Protein AF-A0A1V3KMI4-F1 (afdb_monomer_lite)

Foldseek 3Di:
DDPDDPPPPPPPPPDPPVPPFFFFKWFFPFKDADPPFKIKTKTWGDPPTPDDTDIDIDMDTDGRVPHDRMWTAGPVVRDIGD

Secondary structure (DSSP, 8-state):
---------------S----S--EEEEEEEEEEETTTEEEEEEEE-TTSSS---EEEEEEES-GGGS-SEEEE-TTT--EE-

Radius of gyration: 21.29 Å; chains: 1; bounding box: 42×19×73 Å

Organism: NCBI:txid1796644

Structure (mmCIF, N/CA/C/O backbone):
data_AF-A0A1V3KMI4-F1
#
_entry.id   AF-A0A1V3KMI4-F1
#
loop_
_atom_site.group_PDB
_atom_site.id
_atom_site.type_symbol
_atom_site.label_atom_id
_atom_site.label_alt_id
_atom_site.label_comp_id
_atom_site.label_asym_id
_atom_site.label_entity_id
_atom_site.label_seq_id
_atom_site.pdbx_PDB_ins_code
_atom_site.Cartn_x
_atom_site.Cartn_y
_atom_site.Cartn_z
_atom_site.occupancy
_atom_site.B_iso_or_equiv
_atom_site.auth_seq_id
_atom_site.auth_comp_id
_atom_site.auth_asym_id
_atom_site.auth_atom_id
_atom_site.pdbx_PDB_model_num
ATOM 1 N N . MET A 1 1 ? 25.973 6.204 -62.179 1.00 45.38 1 MET A N 1
ATOM 2 C CA . MET A 1 1 ? 25.794 4.921 -61.462 1.00 45.38 1 MET A CA 1
ATOM 3 C C . MET A 1 1 ? 25.674 5.216 -59.975 1.00 45.38 1 MET A C 1
ATOM 5 O O . MET A 1 1 ? 26.653 5.618 -59.364 1.00 45.38 1 MET A O 1
ATOM 9 N N . LEU A 1 2 ? 24.462 5.136 -59.425 1.00 41.66 2 LEU A N 1
ATOM 10 C CA . LEU A 1 2 ? 24.142 5.603 -58.075 1.00 41.66 2 LEU A CA 1
ATOM 11 C C . LEU A 1 2 ? 24.115 4.401 -57.117 1.00 41.66 2 LEU A C 1
ATOM 13 O O . LEU A 1 2 ? 23.128 3.671 -57.065 1.00 41.66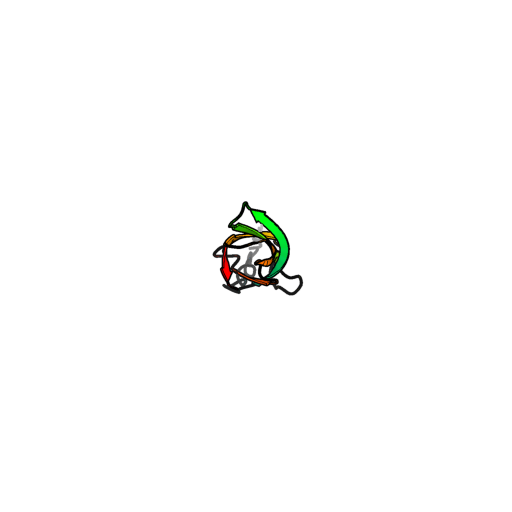 2 LEU A O 1
ATOM 17 N N . LYS A 1 3 ? 25.208 4.161 -56.384 1.00 46.41 3 LYS A N 1
ATOM 18 C CA . LYS A 1 3 ? 25.237 3.165 -55.303 1.00 46.41 3 LYS A CA 1
ATOM 19 C C . LYS A 1 3 ? 24.524 3.761 -54.088 1.00 46.41 3 LYS A C 1
ATOM 21 O O . LYS A 1 3 ? 25.134 4.473 -53.298 1.00 46.41 3 LYS A O 1
ATOM 26 N N . LYS A 1 4 ? 23.216 3.520 -53.967 1.00 46.03 4 LYS A N 1
ATOM 27 C CA . LYS A 1 4 ? 22.476 3.817 -52.736 1.00 46.03 4 LYS A CA 1
ATOM 28 C C . LYS A 1 4 ? 22.908 2.808 -51.675 1.00 46.03 4 LYS A C 1
ATOM 30 O O . LYS A 1 4 ? 22.583 1.629 -51.765 1.00 46.03 4 LYS A O 1
ATOM 35 N N . LEU A 1 5 ? 23.685 3.287 -50.711 1.00 49.78 5 LEU A N 1
ATOM 36 C CA . LEU A 1 5 ? 24.047 2.552 -49.509 1.00 49.78 5 LEU A CA 1
ATOM 37 C C . LEU A 1 5 ? 22.771 2.415 -48.659 1.00 49.78 5 LEU A C 1
ATOM 39 O O . LEU A 1 5 ? 22.308 3.396 -48.079 1.00 49.78 5 LEU A O 1
ATOM 43 N N . LEU A 1 6 ? 22.156 1.231 -48.637 1.00 51.59 6 LEU A N 1
ATOM 44 C CA . LEU A 1 6 ? 21.128 0.921 -47.644 1.00 51.59 6 LEU A CA 1
ATOM 45 C C . LEU A 1 6 ? 21.841 0.676 -46.314 1.00 51.59 6 LEU A C 1
ATOM 47 O O . LEU A 1 6 ? 22.451 -0.370 -46.112 1.00 51.59 6 LEU A O 1
ATOM 51 N N . ILE A 1 7 ? 21.771 1.651 -45.413 1.00 60.69 7 ILE A N 1
ATOM 52 C CA . ILE A 1 7 ? 22.108 1.441 -44.008 1.00 60.69 7 ILE A CA 1
ATOM 53 C C . ILE A 1 7 ? 20.855 0.849 -43.367 1.00 60.69 7 ILE A C 1
ATOM 55 O O . ILE A 1 7 ? 19.915 1.561 -43.021 1.00 60.69 7 ILE A O 1
ATOM 59 N N . THR A 1 8 ? 20.811 -0.475 -43.261 1.00 50.66 8 THR A N 1
ATOM 60 C CA . THR A 1 8 ? 19.869 -1.172 -42.385 1.00 50.66 8 THR A CA 1
ATOM 61 C C . THR A 1 8 ? 20.198 -0.792 -40.946 1.00 50.66 8 THR A C 1
ATOM 63 O O . THR A 1 8 ? 21.126 -1.335 -40.349 1.00 50.66 8 THR A O 1
ATOM 66 N N . ALA A 1 9 ? 19.453 0.164 -40.393 1.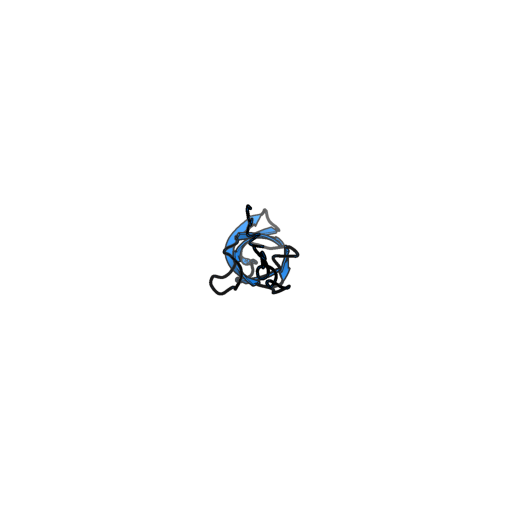00 53.97 9 ALA A N 1
ATOM 67 C CA . ALA A 1 9 ? 19.397 0.369 -38.957 1.00 53.97 9 ALA A CA 1
ATOM 68 C C . ALA A 1 9 ? 18.709 -0.859 -38.355 1.00 53.97 9 ALA A C 1
ATOM 70 O O . ALA A 1 9 ? 17.487 -0.997 -38.405 1.00 53.97 9 ALA A O 1
ATOM 71 N N . ILE A 1 10 ? 19.507 -1.792 -37.842 1.00 57.06 10 ILE A N 1
ATOM 72 C CA . ILE A 1 10 ? 18.993 -2.868 -37.009 1.00 57.06 10 ILE A CA 1
ATOM 73 C C . ILE A 1 10 ? 18.580 -2.200 -35.698 1.00 57.06 10 ILE A C 1
ATOM 75 O O . ILE A 1 10 ? 19.407 -1.932 -34.828 1.00 57.06 10 ILE A O 1
ATOM 79 N N . GLY A 1 11 ? 17.296 -1.868 -35.587 1.00 49.94 11 GLY A N 1
ATOM 80 C CA . GLY A 1 11 ? 16.689 -1.474 -34.328 1.00 49.94 11 GLY A CA 1
ATOM 81 C C . GLY A 1 11 ? 16.667 -2.674 -33.391 1.00 49.94 11 GLY A C 1
ATOM 82 O O . GLY A 1 11 ? 15.668 -3.382 -33.323 1.00 49.94 11 GLY A O 1
ATOM 83 N N . LEU A 1 12 ? 17.759 -2.910 -32.659 1.00 48.00 12 LEU A N 1
ATOM 84 C CA . LEU A 1 12 ? 17.706 -3.697 -31.428 1.00 48.00 12 LEU A CA 1
ATOM 85 C C . LEU A 1 12 ? 17.003 -2.848 -30.356 1.00 48.00 12 LEU A C 1
ATOM 87 O O . LEU A 1 12 ? 17.618 -2.315 -29.437 1.00 48.00 12 LEU A O 1
ATOM 91 N N . SER A 1 13 ? 15.683 -2.703 -30.470 1.00 49.25 13 SER A N 1
ATOM 92 C CA . SER A 1 13 ? 14.830 -2.289 -29.356 1.00 49.25 13 SER A CA 1
ATOM 93 C C . SER A 1 13 ? 14.588 -3.504 -28.458 1.00 49.25 13 SER A C 1
ATOM 95 O O . SER A 1 13 ? 13.477 -4.019 -28.366 1.00 49.25 13 SER A O 1
ATOM 97 N N . THR A 1 14 ? 15.648 -4.037 -27.857 1.00 49.19 14 THR A N 1
ATOM 98 C CA . THR A 1 14 ? 15.579 -5.238 -27.015 1.00 49.19 14 THR A CA 1
ATOM 99 C C . THR A 1 14 ? 16.294 -5.001 -25.697 1.00 49.19 14 THR A C 1
ATOM 101 O O . THR A 1 14 ? 17.413 -5.472 -25.522 1.00 49.19 14 THR A O 1
ATOM 104 N N . SER A 1 15 ? 15.635 -4.287 -24.776 1.00 44.16 15 SER A N 1
ATOM 105 C CA . SER A 1 15 ? 15.899 -4.384 -23.324 1.00 44.16 15 SER A CA 1
ATOM 106 C C . SER A 1 15 ? 14.959 -3.522 -22.457 1.00 44.16 15 SER A C 1
ATOM 108 O O . SER A 1 15 ? 15.392 -2.920 -21.485 1.00 44.16 15 SER A O 1
ATOM 110 N N . LEU A 1 16 ? 13.652 -3.472 -22.753 1.00 44.28 16 LEU A N 1
ATOM 111 C CA . LEU A 1 16 ? 12.652 -2.919 -21.809 1.00 44.28 16 LEU A CA 1
ATOM 112 C C . LEU A 1 16 ? 11.774 -3.988 -21.138 1.00 44.28 16 LEU A C 1
ATOM 114 O O . LEU A 1 16 ? 10.967 -3.667 -20.277 1.00 44.28 16 LEU A O 1
ATOM 118 N N . LEU A 1 17 ? 11.936 -5.266 -21.497 1.00 45.03 17 LEU A N 1
ATOM 119 C CA . LEU A 1 17 ? 11.052 -6.353 -21.049 1.00 45.03 17 LEU A CA 1
ATOM 120 C C . LEU A 1 17 ? 11.687 -7.293 -20.013 1.00 45.03 17 LEU A C 1
ATOM 122 O O . LEU A 1 17 ? 11.209 -8.403 -19.815 1.00 45.03 17 LEU A O 1
ATOM 126 N N . ALA A 1 18 ? 12.735 -6.845 -19.320 1.00 45.34 18 ALA A N 1
ATOM 127 C CA . ALA A 1 18 ? 13.297 -7.561 -18.172 1.00 45.34 18 ALA A CA 1
ATOM 128 C C . ALA A 1 18 ? 12.699 -7.106 -16.824 1.00 45.34 18 ALA A C 1
ATOM 130 O O . ALA A 1 18 ? 13.314 -7.314 -15.787 1.00 45.34 18 ALA A O 1
ATOM 131 N N . ILE A 1 19 ? 11.502 -6.506 -16.812 1.00 54.50 19 ILE A N 1
ATOM 132 C CA . ILE A 1 19 ? 10.724 -6.286 -15.578 1.00 54.50 19 ILE A CA 1
ATOM 133 C C . ILE A 1 19 ? 9.774 -7.481 -15.402 1.00 54.50 19 ILE A C 1
ATOM 135 O O . ILE A 1 19 ? 8.551 -7.368 -15.419 1.00 54.50 19 ILE A O 1
ATOM 139 N N . ALA A 1 20 ? 10.349 -8.679 -15.394 1.00 44.47 20 ALA A N 1
ATOM 140 C CA . ALA A 1 20 ? 9.605 -9.923 -15.319 1.00 44.47 20 ALA A CA 1
ATOM 141 C C . ALA A 1 20 ? 9.077 -10.110 -13.892 1.00 44.47 20 ALA A C 1
ATOM 143 O O . ALA A 1 20 ? 9.870 -10.344 -12.997 1.00 44.47 20 ALA A O 1
ATOM 144 N N . ASN A 1 21 ? 7.757 -10.036 -13.686 1.00 55.28 21 ASN A N 1
ATOM 145 C CA . ASN A 1 21 ? 7.034 -10.564 -12.511 1.00 55.28 21 ASN A CA 1
ATOM 146 C C . ASN A 1 21 ? 7.508 -10.157 -11.099 1.00 55.28 21 ASN A C 1
ATOM 148 O O . ASN A 1 21 ? 7.004 -10.703 -10.112 1.00 55.28 21 ASN A O 1
ATOM 152 N N . ASP A 1 22 ? 8.437 -9.217 -10.974 1.00 76.56 22 ASP A N 1
ATOM 153 C CA . ASP A 1 22 ? 9.018 -8.909 -9.682 1.00 76.56 22 ASP A CA 1
ATOM 154 C C . ASP A 1 22 ? 8.056 -8.058 -8.863 1.00 76.56 22 ASP A C 1
ATOM 156 O O . ASP A 1 22 ? 7.653 -6.952 -9.224 1.00 76.56 22 ASP A O 1
ATOM 160 N N . TRP A 1 23 ? 7.677 -8.622 -7.723 1.00 89.88 23 TRP A N 1
ATOM 161 C CA . TRP A 1 23 ? 6.973 -7.920 -6.670 1.00 89.88 23 TRP A CA 1
ATOM 162 C C . TRP A 1 23 ? 7.851 -6.780 -6.152 1.00 89.88 23 TRP A C 1
ATOM 164 O O . TRP A 1 23 ? 8.888 -7.017 -5.525 1.00 89.88 23 TRP A O 1
ATOM 174 N N . VAL A 1 24 ? 7.414 -5.543 -6.355 1.00 92.31 24 VAL A N 1
ATOM 175 C CA . VAL A 1 24 ? 8.132 -4.344 -5.917 1.00 92.31 24 VAL A CA 1
ATOM 176 C C . VAL A 1 24 ? 7.695 -3.968 -4.508 1.00 92.31 24 VAL A C 1
ATOM 178 O O . VAL A 1 24 ? 6.541 -4.169 -4.129 1.00 92.31 24 VAL A O 1
ATOM 181 N N . THR A 1 25 ? 8.612 -3.437 -3.703 1.00 93.88 25 THR A N 1
ATOM 182 C CA . THR A 1 25 ? 8.235 -2.852 -2.411 1.00 93.88 25 THR A CA 1
ATOM 183 C C . THR A 1 25 ? 7.552 -1.513 -2.655 1.00 93.88 25 THR A C 1
ATOM 185 O O . THR A 1 25 ? 8.081 -0.686 -3.399 1.00 93.88 25 THR A O 1
ATOM 188 N N . ALA A 1 26 ? 6.413 -1.294 -2.011 1.00 95.31 26 ALA A N 1
ATOM 189 C CA . ALA A 1 26 ? 5.769 0.005 -1.932 1.00 95.31 26 ALA A CA 1
ATOM 190 C C . ALA A 1 26 ? 5.569 0.391 -0.466 1.00 95.31 26 ALA A C 1
ATOM 192 O O . ALA A 1 26 ? 5.119 -0.423 0.343 1.00 95.31 26 ALA A O 1
ATOM 193 N N . ASP A 1 27 ? 5.911 1.631 -0.146 1.00 96.00 27 ASP A N 1
ATOM 194 C CA . ASP A 1 27 ? 5.880 2.189 1.198 1.00 96.00 27 ASP A CA 1
ATOM 195 C C . ASP A 1 27 ? 4.597 3.004 1.377 1.00 96.00 27 ASP A C 1
ATOM 197 O O . ASP A 1 27 ? 4.153 3.702 0.458 1.00 96.00 27 ASP A O 1
ATOM 201 N N . ASN A 1 28 ? 3.965 2.877 2.543 1.00 96.62 28 ASN A N 1
ATOM 202 C CA . ASN A 1 28 ? 2.794 3.665 2.886 1.00 96.62 28 ASN A CA 1
ATOM 203 C C . ASN A 1 28 ? 3.212 5.126 3.070 1.00 96.62 28 ASN A C 1
ATOM 205 O O . ASN A 1 28 ? 4.147 5.434 3.807 1.00 96.62 28 ASN A O 1
ATOM 209 N N . VAL A 1 29 ? 2.499 6.023 2.398 1.00 97.50 29 VAL A N 1
ATOM 210 C CA . VAL A 1 29 ? 2.739 7.473 2.445 1.00 97.50 29 VAL A CA 1
ATOM 211 C C . VAL A 1 29 ? 1.564 8.237 3.052 1.00 97.50 29 VAL A C 1
ATOM 213 O O . VAL A 1 29 ? 1.604 9.460 3.157 1.00 97.50 29 VAL A O 1
ATOM 216 N N . GLY A 1 30 ? 0.509 7.526 3.442 1.00 97.81 30 GLY A N 1
ATOM 217 C CA . GLY A 1 30 ? -0.690 8.106 4.012 1.00 97.81 30 GLY A CA 1
ATOM 218 C C . GLY A 1 30 ? -1.810 7.088 4.157 1.00 97.81 30 GLY A C 1
ATOM 219 O O . GLY A 1 30 ? -1.814 6.014 3.544 1.00 97.81 30 GLY A O 1
ATOM 220 N N . ALA A 1 31 ? -2.799 7.463 4.954 1.00 97.56 31 ALA A N 1
ATOM 221 C CA . ALA A 1 31 ? -4.022 6.707 5.124 1.00 97.56 31 ALA A CA 1
ATOM 222 C C . ALA A 1 31 ? -5.195 7.656 5.381 1.00 97.56 31 ALA A C 1
ATOM 224 O O . ALA A 1 31 ? -5.028 8.735 5.948 1.00 97.56 31 ALA A O 1
ATOM 225 N N . GLU A 1 32 ? -6.376 7.235 4.955 1.00 97.81 32 GLU A N 1
ATOM 226 C CA . GLU A 1 32 ? -7.632 7.958 5.090 1.00 97.81 32 GLU A CA 1
ATOM 227 C C . GLU A 1 32 ? -8.716 6.997 5.568 1.00 97.81 32 GLU A C 1
ATOM 229 O O . GLU A 1 32 ? -8.832 5.872 5.078 1.00 97.81 32 GLU A O 1
ATOM 234 N N . SER A 1 33 ? -9.530 7.454 6.516 1.00 96.75 33 SER A N 1
ATOM 235 C CA . SER A 1 33 ? -10.713 6.719 6.945 1.00 96.75 33 SER A CA 1
ATOM 236 C C . SER A 1 33 ? -11.804 6.807 5.879 1.00 96.75 33 SER A C 1
ATOM 238 O O . SER A 1 33 ? -12.157 7.897 5.431 1.00 96.75 33 SER A O 1
ATOM 240 N N . GLN A 1 34 ? -12.374 5.666 5.495 1.00 95.56 34 GLN A N 1
ATOM 241 C CA . GLN A 1 34 ? -13.484 5.573 4.552 1.00 95.56 34 GLN A CA 1
ATOM 242 C C . GLN A 1 34 ? -14.717 5.013 5.273 1.00 95.56 34 GLN A C 1
ATOM 244 O O . GLN A 1 34 ? -15.036 3.820 5.234 1.00 95.56 34 GLN A O 1
ATOM 249 N N . GLY A 1 35 ? -15.423 5.912 5.961 1.00 91.62 35 GLY A N 1
ATOM 250 C CA . GLY A 1 35 ? -16.539 5.558 6.838 1.00 91.62 35 GLY A CA 1
ATOM 251 C C . GLY A 1 35 ? -16.071 4.835 8.105 1.00 91.62 35 GLY A C 1
ATOM 252 O O . GLY A 1 35 ? -14.961 5.038 8.574 1.00 91.62 35 GLY A O 1
ATOM 253 N N . PHE A 1 36 ? -16.923 3.981 8.680 1.00 89.38 36 PHE A N 1
ATOM 254 C CA . PHE A 1 36 ? -16.629 3.300 9.953 1.00 89.38 36 PHE A CA 1
ATOM 255 C C . PHE A 1 36 ? -15.943 1.935 9.804 1.00 89.38 36 PHE A C 1
ATOM 257 O O . PHE A 1 36 ? -15.709 1.249 10.796 1.00 89.38 36 PHE A O 1
ATOM 264 N N . THR A 1 37 ? -15.722 1.458 8.578 1.00 95.19 37 THR A N 1
ATOM 265 C CA . THR A 1 37 ? -15.364 0.047 8.333 1.00 95.19 37 THR A CA 1
ATOM 266 C C . THR A 1 37 ? -14.213 -0.133 7.359 1.00 95.19 37 THR A C 1
ATOM 268 O O . THR A 1 37 ? -13.628 -1.216 7.323 1.00 95.19 37 THR A O 1
ATOM 271 N N . TYR A 1 38 ? -13.880 0.890 6.579 1.00 96.94 38 TYR A N 1
ATOM 272 C CA . TYR A 1 38 ? -12.847 0.803 5.562 1.00 96.94 38 TYR A CA 1
ATOM 273 C C . TYR A 1 38 ? -11.839 1.929 5.725 1.00 96.94 38 TYR A C 1
ATOM 275 O O . TYR A 1 38 ? -12.143 2.984 6.278 1.00 96.94 38 TYR A O 1
ATOM 283 N N . ALA A 1 39 ? -10.646 1.697 5.199 1.00 97.75 39 ALA A N 1
ATOM 284 C CA . ALA A 1 39 ? -9.603 2.695 5.095 1.00 97.75 39 ALA A CA 1
ATOM 285 C C . ALA A 1 39 ? -8.967 2.637 3.712 1.00 97.75 39 ALA A C 1
ATOM 287 O O . ALA A 1 39 ? -8.767 1.552 3.155 1.00 97.75 39 ALA A O 1
ATOM 288 N N . ILE A 1 40 ? -8.644 3.808 3.177 1.00 98.06 40 ILE A N 1
ATOM 289 C CA . ILE A 1 40 ? -7.850 3.974 1.967 1.00 98.06 40 ILE A CA 1
ATOM 290 C C . ILE A 1 40 ? -6.397 4.133 2.408 1.00 98.06 40 ILE A C 1
ATOM 292 O O . ILE A 1 40 ? -6.061 5.043 3.160 1.00 98.06 40 ILE A O 1
ATOM 296 N N . CYS A 1 41 ? -5.531 3.245 1.938 1.00 97.88 41 CYS A N 1
ATOM 297 C CA . CYS A 1 41 ? -4.100 3.273 2.202 1.00 97.88 41 CYS A CA 1
ATOM 298 C C . CYS A 1 41 ? -3.377 3.753 0.946 1.00 97.88 41 CYS A C 1
ATOM 300 O O . CYS A 1 41 ? -3.500 3.132 -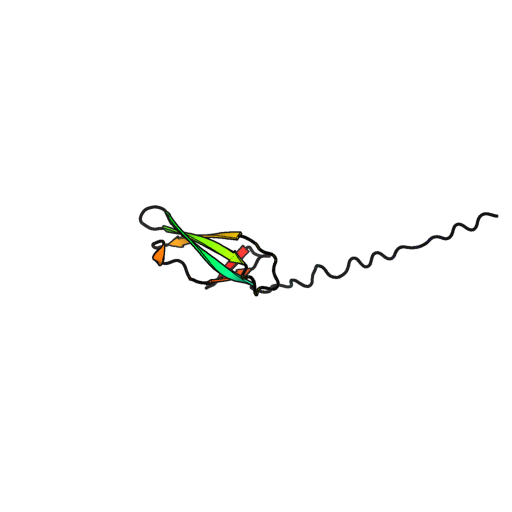0.112 1.00 97.88 41 CYS A O 1
ATOM 302 N N . TYR A 1 42 ? -2.620 4.839 1.062 1.00 98.06 42 TYR A N 1
ATOM 303 C CA . TYR A 1 42 ? -1.843 5.411 -0.030 1.00 98.06 42 TYR A CA 1
ATOM 304 C C . TYR A 1 42 ? -0.422 4.852 -0.006 1.00 98.06 42 TYR A C 1
ATOM 306 O O . TYR A 1 42 ? 0.247 4.876 1.028 1.00 98.06 42 TYR A O 1
ATOM 314 N N . TYR A 1 43 ? 0.041 4.368 -1.154 1.00 96.94 43 TYR A N 1
ATOM 315 C CA . TYR A 1 43 ? 1.352 3.761 -1.332 1.00 96.94 43 TYR A CA 1
ATOM 316 C C . TYR A 1 43 ? 2.123 4.436 -2.453 1.00 96.94 43 TYR A C 1
ATOM 318 O O . TYR A 1 43 ? 1.550 4.938 -3.422 1.00 96.94 43 TYR A O 1
ATOM 326 N N . LYS A 1 44 ? 3.443 4.390 -2.327 1.00 95.75 44 LYS A N 1
ATOM 327 C CA . LYS A 1 44 ? 4.399 4.816 -3.342 1.00 95.75 44 LYS A CA 1
ATOM 328 C C . LYS A 1 44 ? 5.459 3.733 -3.475 1.00 95.75 44 LYS A C 1
ATOM 330 O O . LYS A 1 44 ? 5.902 3.185 -2.468 1.00 95.75 44 LYS A O 1
ATOM 335 N N . THR A 1 45 ? 5.845 3.381 -4.694 1.00 92.62 45 THR A N 1
ATOM 336 C CA . THR A 1 45 ? 6.943 2.429 -4.907 1.00 92.62 45 THR A CA 1
ATOM 337 C C . THR A 1 45 ? 8.214 2.945 -4.236 1.00 92.62 45 THR A C 1
ATOM 339 O O . THR A 1 45 ? 8.532 4.133 -4.290 1.00 92.62 45 THR A O 1
ATOM 342 N N . SER A 1 46 ? 8.899 2.057 -3.517 1.00 85.75 46 SER A N 1
ATOM 343 C CA . SER A 1 46 ? 10.034 2.440 -2.682 1.00 85.75 46 SER A CA 1
ATOM 344 C C . SER A 1 46 ? 11.165 3.000 -3.537 1.00 85.75 46 SER A C 1
ATOM 346 O O . SER A 1 46 ? 11.440 2.479 -4.621 1.00 85.75 46 SER A O 1
ATOM 348 N N . THR A 1 47 ? 11.889 3.993 -3.017 1.00 79.69 47 THR A N 1
ATOM 349 C CA . THR A 1 47 ? 13.087 4.560 -3.664 1.00 79.69 47 THR A CA 1
ATOM 350 C C . THR A 1 47 ? 14.164 3.499 -3.926 1.00 79.69 47 THR A C 1
ATOM 352 O O . THR A 1 47 ? 15.005 3.669 -4.803 1.00 79.69 47 THR A O 1
ATOM 355 N N . PHE A 1 48 ? 14.133 2.389 -3.182 1.00 77.25 48 PHE A N 1
ATOM 356 C CA . PHE A 1 48 ? 15.034 1.246 -3.352 1.00 77.25 48 PHE A CA 1
ATOM 357 C C . PHE A 1 48 ? 14.504 0.175 -4.319 1.00 77.25 48 PHE A C 1
ATOM 359 O O . PHE A 1 48 ? 15.139 -0.865 -4.486 1.00 77.25 48 PHE A O 1
ATOM 366 N N . SER A 1 49 ? 13.326 0.370 -4.914 1.00 75.00 49 SER A N 1
ATOM 367 C CA . SER A 1 49 ? 12.764 -0.571 -5.880 1.00 75.00 49 SER A CA 1
ATOM 368 C C . SER A 1 49 ? 13.349 -0.335 -7.275 1.00 75.00 49 SER A C 1
ATOM 370 O O . SER A 1 49 ? 13.592 0.799 -7.675 1.00 75.00 49 SER A O 1
ATOM 372 N N . ASN A 1 50 ? 13.513 -1.408 -8.052 1.00 77.56 50 ASN A N 1
ATOM 373 C CA . ASN A 1 50 ? 13.919 -1.329 -9.463 1.00 77.56 50 ASN A CA 1
ATOM 374 C C . ASN A 1 50 ? 12.781 -0.851 -10.388 1.00 77.56 50 ASN A C 1
ATOM 376 O O . ASN A 1 50 ? 12.871 -0.988 -11.608 1.00 77.56 50 ASN A O 1
ATOM 380 N N . PHE A 1 51 ? 11.685 -0.346 -9.820 1.00 82.31 51 PHE A N 1
ATOM 381 C CA . PHE A 1 51 ? 10.507 0.097 -10.544 1.00 82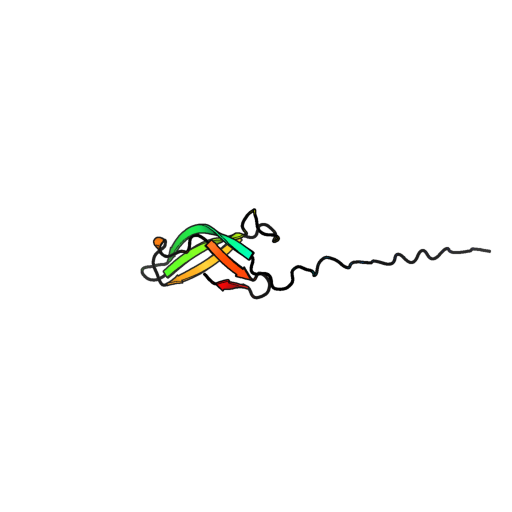.31 51 PHE A CA 1
ATOM 382 C C . PHE A 1 51 ? 10.356 1.616 -10.424 1.00 82.31 51 PHE A C 1
ATOM 384 O O . PHE A 1 51 ? 10.701 2.173 -9.378 1.00 82.31 51 PHE A O 1
ATOM 391 N N . PRO A 1 52 ? 9.853 2.298 -11.472 1.00 84.75 52 PRO A N 1
ATOM 392 C CA . PRO A 1 52 ? 9.657 3.739 -11.438 1.00 84.75 52 PRO A CA 1
ATOM 393 C C . PRO A 1 52 ? 8.829 4.196 -10.240 1.00 84.75 52 PRO A C 1
ATOM 395 O O . PRO A 1 52 ? 7.992 3.457 -9.719 1.00 84.75 52 PRO A O 1
ATOM 398 N N . ASP A 1 53 ? 9.035 5.449 -9.849 1.00 88.94 53 ASP A N 1
ATOM 399 C CA . ASP A 1 53 ? 8.199 6.114 -8.860 1.00 88.94 53 ASP A CA 1
ATOM 400 C C . ASP A 1 53 ? 6.731 6.098 -9.316 1.00 88.94 53 ASP A C 1
ATOM 402 O O . ASP A 1 53 ? 6.368 6.678 -10.343 1.00 88.94 53 ASP A O 1
ATOM 406 N N . TYR A 1 54 ? 5.901 5.369 -8.577 1.00 90.12 54 TYR A N 1
ATOM 407 C CA . TYR A 1 54 ? 4.505 5.130 -8.888 1.00 90.12 54 TYR A CA 1
ATOM 408 C C . TYR A 1 54 ? 3.686 5.132 -7.606 1.00 90.12 54 TYR A C 1
ATOM 410 O O . TYR A 1 54 ? 3.936 4.352 -6.685 1.00 90.12 54 TYR A O 1
ATOM 418 N N . SER A 1 55 ? 2.676 5.995 -7.579 1.00 94.56 55 SER A N 1
ATOM 419 C CA . SER A 1 55 ? 1.741 6.108 -6.468 1.00 94.56 55 SER A CA 1
ATOM 420 C C . SER A 1 55 ? 0.430 5.407 -6.795 1.00 94.56 55 SER A C 1
ATOM 422 O O . SER A 1 55 ? -0.090 5.519 -7.906 1.00 94.56 55 SER A O 1
ATOM 424 N N . PHE A 1 56 ? -0.132 4.719 -5.810 1.00 94.88 56 PHE A N 1
ATOM 425 C CA . PHE A 1 56 ? -1.431 4.060 -5.908 1.00 94.88 56 PHE A CA 1
ATOM 426 C C . PHE A 1 56 ? -2.101 3.999 -4.535 1.00 94.88 56 PHE A C 1
ATOM 428 O O . PHE A 1 56 ? -1.498 4.336 -3.517 1.00 94.88 56 PHE A O 1
ATOM 435 N N . SER A 1 57 ? -3.358 3.570 -4.496 1.00 96.62 57 SER A N 1
ATOM 436 C CA . SER A 1 57 ? -4.071 3.326 -3.247 1.00 96.62 57 SER A CA 1
ATOM 437 C C . SER A 1 57 ? -4.765 1.971 -3.257 1.00 96.62 57 SER A C 1
ATOM 439 O O . SER A 1 57 ? -5.086 1.421 -4.312 1.00 96.62 57 SER A O 1
ATOM 441 N N . ILE A 1 58 ? -4.980 1.428 -2.062 1.00 96.31 58 ILE A N 1
ATOM 442 C CA . ILE A 1 58 ? -5.792 0.231 -1.837 1.00 96.31 58 ILE A CA 1
ATOM 443 C C . ILE A 1 58 ? -6.814 0.525 -0.744 1.00 96.31 58 ILE A C 1
ATOM 445 O O . ILE A 1 58 ? -6.530 1.277 0.186 1.00 96.31 58 ILE A O 1
ATOM 449 N N . THR A 1 59 ? -7.984 -0.098 -0.832 1.00 96.50 59 THR A N 1
ATOM 450 C CA . THR A 1 59 ? -8.982 -0.052 0.238 1.00 96.50 59 THR A CA 1
ATOM 451 C C . THR A 1 59 ? -8.921 -1.349 1.027 1.00 96.50 59 THR A C 1
ATOM 453 O O . THR A 1 59 ? -9.042 -2.437 0.460 1.00 96.50 59 THR A O 1
ATOM 456 N N . ILE A 1 60 ? -8.759 -1.241 2.340 1.00 95.75 60 ILE A N 1
ATOM 457 C CA . ILE A 1 60 ? -8.801 -2.376 3.262 1.00 95.75 60 ILE A CA 1
ATOM 458 C C . ILE A 1 60 ? -9.974 -2.225 4.224 1.00 95.75 60 ILE A C 1
ATOM 460 O O . ILE A 1 60 ? -10.465 -1.124 4.466 1.00 95.75 60 ILE A O 1
ATOM 464 N N . LYS A 1 61 ? -10.417 -3.340 4.804 1.00 96.75 61 LYS A N 1
ATOM 465 C CA . LYS A 1 61 ? -11.344 -3.315 5.936 1.00 96.75 61 LYS A CA 1
ATOM 466 C C . LYS A 1 61 ? -10.561 -2.990 7.211 1.00 96.75 61 LYS A C 1
ATOM 468 O O . LYS A 1 61 ? -9.591 -3.682 7.512 1.00 96.75 61 LYS A O 1
ATOM 473 N N . GLY A 1 62 ? -10.994 -1.981 7.957 1.00 95.00 62 GLY A N 1
ATOM 474 C CA . GLY A 1 62 ? -10.334 -1.502 9.168 1.00 95.00 62 GLY A CA 1
ATOM 475 C C . GLY A 1 62 ? -10.380 0.018 9.287 1.00 95.00 62 GLY A C 1
ATOM 476 O O . GLY A 1 62 ? -11.166 0.678 8.611 1.00 95.00 62 GLY A O 1
ATOM 477 N N . SER A 1 63 ? -9.531 0.548 10.161 1.00 94.00 63 SER A N 1
ATOM 478 C CA . SER A 1 63 ? -9.258 1.984 10.285 1.00 94.00 63 SER A CA 1
ATOM 479 C C . SER A 1 63 ? -7.989 2.370 9.524 1.00 94.00 63 SER A C 1
ATOM 481 O O . SER A 1 63 ? -7.215 1.507 9.108 1.00 94.00 63 SER A O 1
ATOM 483 N N . GLU A 1 64 ? -7.733 3.666 9.389 1.00 94.81 64 GLU A N 1
ATOM 484 C CA . GLU A 1 64 ? -6.505 4.236 8.825 1.00 94.81 64 GLU A CA 1
ATOM 485 C C . GLU A 1 64 ? -5.228 3.709 9.509 1.00 94.81 64 GLU A C 1
ATOM 487 O O . GLU A 1 64 ? -4.189 3.562 8.870 1.00 94.81 64 GLU A O 1
ATOM 492 N N . PHE A 1 65 ? -5.322 3.299 10.779 1.00 94.00 65 PHE A N 1
ATOM 493 C CA . PHE A 1 65 ? -4.234 2.664 11.534 1.00 94.00 65 PHE A CA 1
ATOM 494 C C . PHE A 1 65 ? -3.989 1.194 11.159 1.00 94.00 65 PHE A C 1
ATOM 496 O O . PHE A 1 65 ? -3.024 0.586 11.618 1.00 94.00 65 PHE A O 1
ATOM 503 N N . SER A 1 66 ? -4.871 0.598 10.354 1.00 95.38 66 SER A N 1
ATOM 504 C CA . SER A 1 66 ? -4.762 -0.791 9.893 1.00 95.38 66 SER A CA 1
ATOM 505 C C . SER A 1 66 ? -3.917 -0.923 8.621 1.00 95.38 66 SER A C 1
ATOM 507 O O . SER A 1 66 ? -3.598 -2.044 8.221 1.00 95.38 66 SER A O 1
ATOM 509 N N . CYS A 1 67 ? -3.559 0.197 7.982 1.00 96.06 67 CYS A N 1
ATOM 510 C CA . CYS A 1 67 ? -2.746 0.213 6.772 1.00 96.06 67 CYS A CA 1
ATOM 511 C C . CYS A 1 67 ? -1.339 -0.348 7.048 1.00 96.06 67 CYS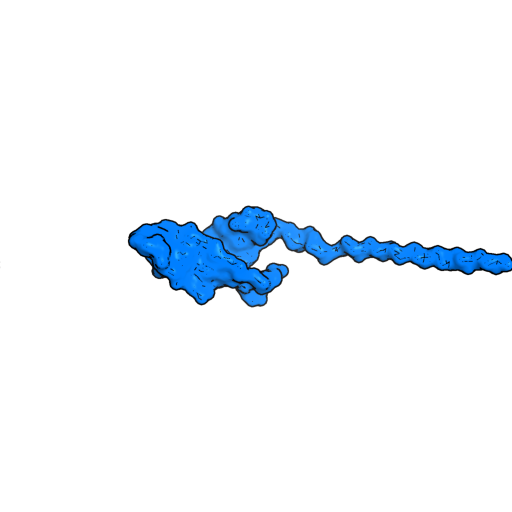 A C 1
ATOM 513 O O . CYS A 1 67 ? -0.629 0.172 7.911 1.00 96.06 67 CYS A O 1
ATOM 515 N N . PRO A 1 68 ? -0.897 -1.399 6.328 1.00 96.38 68 PRO A N 1
ATOM 516 C CA . PRO A 1 68 ? 0.475 -1.884 6.434 1.00 96.38 68 PRO A CA 1
ATOM 517 C C . PRO A 1 68 ? 1.490 -0.786 6.107 1.00 96.38 68 PRO A C 1
ATOM 519 O O . PRO A 1 68 ? 1.319 -0.077 5.118 1.00 96.38 68 PRO A O 1
ATOM 522 N N . TYR A 1 69 ? 2.573 -0.695 6.882 1.00 95.69 69 TYR A N 1
ATOM 523 C CA . TYR A 1 69 ? 3.645 0.277 6.633 1.00 95.69 69 TYR A CA 1
ATOM 524 C C . TYR A 1 69 ? 4.281 0.116 5.245 1.00 95.69 69 TYR A C 1
ATOM 526 O O . TYR A 1 69 ? 4.622 1.098 4.598 1.00 95.69 69 TYR A O 1
ATOM 534 N N . SER A 1 70 ? 4.402 -1.118 4.765 1.00 95.44 70 SER A N 1
ATOM 535 C CA . SER A 1 70 ? 4.825 -1.427 3.405 1.00 95.44 70 SER A CA 1
ATOM 536 C C . SER A 1 70 ? 4.104 -2.673 2.903 1.00 95.44 70 SER A C 1
ATOM 538 O O . SER A 1 70 ? 3.553 -3.448 3.690 1.00 95.44 70 SER A O 1
ATOM 540 N N . ILE A 1 71 ? 4.073 -2.826 1.582 1.00 95.56 71 ILE A N 1
ATOM 541 C CA . ILE A 1 71 ? 3.486 -3.969 0.883 1.00 95.56 71 ILE A CA 1
ATOM 542 C C . ILE A 1 71 ? 4.372 -4.384 -0.289 1.00 95.56 71 ILE A C 1
ATOM 544 O O . ILE A 1 71 ? 5.246 -3.643 -0.752 1.00 95.56 71 ILE A O 1
ATOM 548 N N . LYS A 1 72 ? 4.105 -5.576 -0.811 1.00 95.19 72 LYS A N 1
ATOM 549 C CA . LYS A 1 72 ? 4.592 -6.019 -2.112 1.00 95.19 72 LYS A CA 1
ATOM 550 C C . LYS A 1 72 ? 3.506 -5.792 -3.156 1.00 95.19 72 LYS A C 1
ATOM 552 O O . LYS A 1 72 ? 2.407 -6.320 -3.026 1.00 95.19 72 LYS A O 1
ATOM 557 N N . TYR A 1 73 ? 3.831 -5.047 -4.203 1.00 92.69 73 TYR A N 1
ATOM 558 C CA . TYR A 1 73 ? 2.940 -4.724 -5.313 1.00 92.69 73 TYR A CA 1
ATOM 559 C C . TYR A 1 73 ? 3.455 -5.361 -6.602 1.00 92.69 73 TYR A C 1
ATOM 561 O O . TYR A 1 73 ? 4.655 -5.335 -6.870 1.00 92.69 73 TYR A O 1
ATOM 569 N N . ASN A 1 74 ? 2.568 -5.945 -7.398 1.00 91.12 74 ASN A N 1
ATOM 570 C CA . ASN A 1 74 ? 2.895 -6.409 -8.737 1.00 91.12 74 ASN A CA 1
ATOM 571 C C . ASN A 1 74 ? 2.342 -5.394 -9.753 1.00 91.12 74 ASN A C 1
ATOM 573 O O . ASN A 1 74 ? 1.130 -5.347 -9.966 1.00 91.12 74 ASN A O 1
ATOM 577 N N . PRO A 1 75 ? 3.195 -4.590 -10.410 1.00 84.12 75 PRO A N 1
ATOM 578 C CA . PRO A 1 75 ? 2.737 -3.558 -11.337 1.00 84.12 75 PRO A CA 1
ATOM 579 C C . PRO A 1 75 ? 2.099 -4.120 -12.615 1.00 84.12 75 PRO A C 1
ATOM 581 O O . PRO A 1 75 ? 1.343 -3.407 -13.274 1.00 84.12 75 PRO A O 1
ATOM 584 N N . MET A 1 76 ? 2.367 -5.386 -12.953 1.00 85.12 76 MET A N 1
ATOM 585 C CA . MET A 1 76 ? 1.794 -6.054 -14.123 1.00 85.12 76 MET A CA 1
ATOM 586 C C . MET A 1 76 ? 0.362 -6.527 -13.861 1.00 85.12 76 MET A C 1
ATOM 588 O O . MET A 1 76 ? -0.511 -6.324 -14.702 1.00 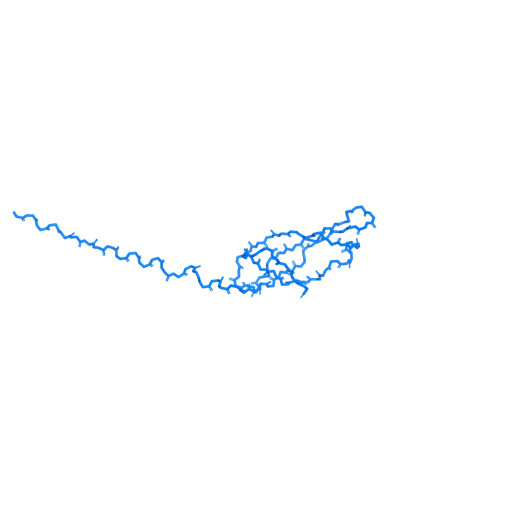85.12 76 MET A O 1
ATOM 592 N N . THR A 1 77 ? 0.108 -7.141 -12.699 1.00 90.38 77 THR A N 1
ATOM 593 C CA . THR A 1 77 ? -1.222 -7.676 -12.341 1.00 90.38 77 THR A CA 1
ATOM 594 C C . THR A 1 77 ? -2.067 -6.705 -11.519 1.00 90.38 77 THR A C 1
ATOM 596 O O . THR A 1 77 ? -3.270 -6.909 -11.378 1.00 90.38 77 THR A O 1
ATOM 599 N N . ARG A 1 78 ? -1.457 -5.631 -10.997 1.00 88.56 78 ARG A N 1
ATOM 600 C CA . ARG A 1 78 ? -2.022 -4.704 -9.996 1.00 88.56 78 ARG A CA 1
ATOM 601 C C . ARG A 1 78 ? -2.423 -5.379 -8.686 1.00 88.56 78 ARG A C 1
ATOM 603 O O . ARG A 1 78 ? -3.162 -4.808 -7.886 1.00 88.56 78 ARG A O 1
ATOM 610 N N . GLU A 1 79 ? -1.936 -6.590 -8.460 1.00 92.81 79 GLU A N 1
ATOM 611 C CA . GLU A 1 79 ? -2.142 -7.297 -7.210 1.00 92.81 79 GLU A CA 1
ATOM 612 C C . GLU A 1 79 ? -1.178 -6.777 -6.152 1.00 92.81 79 GLU A C 1
ATOM 614 O O . GLU A 1 79 ? -0.084 -6.282 -6.437 1.00 92.81 79 GLU A O 1
ATOM 619 N N . TRP A 1 80 ? -1.579 -6.930 -4.900 1.00 93.62 80 TRP A N 1
ATOM 620 C CA . TRP A 1 80 ? -0.741 -6.619 -3.762 1.00 93.62 80 TRP A CA 1
ATOM 621 C C . TRP A 1 80 ? -0.810 -7.749 -2.744 1.00 93.62 80 TRP A C 1
ATOM 623 O O . TRP A 1 80 ? -1.785 -8.498 -2.663 1.00 93.62 80 TRP A O 1
ATOM 633 N N . ARG A 1 81 ? 0.247 -7.860 -1.951 1.00 94.31 81 ARG A N 1
ATOM 634 C CA . ARG A 1 81 ? 0.312 -8.724 -0.778 1.00 94.31 81 ARG A CA 1
ATOM 635 C C . ARG A 1 81 ? 1.048 -7.991 0.330 1.00 94.31 81 ARG A C 1
ATOM 637 O O . ARG A 1 81 ? 1.838 -7.086 0.058 1.00 94.31 81 ARG A O 1
ATOM 644 N N . LYS A 1 82 ? 0.754 -8.376 1.565 1.00 88.62 82 LYS A N 1
ATOM 645 C CA . LYS A 1 82 ? 1.468 -7.865 2.732 1.00 88.62 82 LYS A CA 1
ATOM 646 C C . LYS A 1 82 ? 2.954 -8.218 2.652 1.00 88.62 82 LYS A C 1
ATOM 648 O O . LYS A 1 82 ? 3.264 -9.326 2.155 1.00 88.62 82 LYS A O 1
#

Sequence (82 aa):
MLKKLLITAIGLSTSLLAIANDWVTADNVGAESQGFTYAICYYKTSTFSNFPDYSFSITIKGSEFSCPYSIKYNPMTREWRK

pLDDT: mean 81.32, std 19.68, range [41.66, 98.06]